Protein AF-A0AB37R7I9-F1 (afdb_monomer_lite)

Foldseek 3Di:
DDPPPDDDDDDDDPVPDDCPVVVLLVDFQDWDDDPPDIDTNPDDDDDCCVVVCVVVPVCPPVVVVVVVVLVVVLVVVVVVCVVPDPDPPQCQADPVRHGDDDPRNSVSSVVVCVVPVPPDDPDDDD

Organism: Pseudomonas amygdali pv. lachrymans (NCBI:txid53707)

Sequence (126 aa):
MSADNRITLVLRPREGETLDSLQFYAQLGAPVSVGRALGVIAALCEGDAIEQLLDTGLCANIEDHMRAAADARRYRWLRDVAWDTPRQDLALRDRHQNMLSDSDLDAEIDRAMQAYPCVTAQEPQT

Radius of gyration: 19.89 Å; chains: 1; bounding box: 36×57×52 Å

pLDDT: mean 70.51, std 14.2, range [35.19, 88.69]

Structure (mmCIF, N/CA/C/O backbone):
data_AF-A0AB37R7I9-F1
#
_entry.id   AF-A0AB37R7I9-F1
#
loop_
_atom_site.group_PDB
_atom_site.id
_atom_site.type_symbol
_atom_site.label_atom_id
_atom_site.label_alt_id
_atom_site.label_comp_id
_atom_site.label_asym_id
_atom_site.label_entity_id
_atom_site.label_seq_id
_atom_site.pdbx_PDB_ins_code
_atom_site.Cartn_x
_atom_site.Cartn_y
_atom_site.Cartn_z
_atom_site.occupancy
_atom_site.B_iso_or_equiv
_atom_site.auth_seq_id
_atom_site.auth_comp_id
_atom_site.auth_asym_id
_atom_site.auth_atom_id
_atom_site.pdbx_PDB_model_num
ATOM 1 N N . MET A 1 1 ? -13.967 -21.123 18.840 1.00 40.47 1 MET A N 1
ATOM 2 C CA . MET A 1 1 ? -13.834 -19.666 19.061 1.00 40.47 1 MET A CA 1
ATOM 3 C C . MET A 1 1 ? -13.796 -19.037 17.677 1.00 40.47 1 MET A C 1
ATOM 5 O O . MET A 1 1 ? -12.862 -19.344 16.951 1.00 40.47 1 MET A O 1
ATOM 9 N N . SER A 1 2 ? -14.847 -18.321 17.254 1.00 44.38 2 SER A N 1
ATOM 10 C CA . SER A 1 2 ? -14.919 -17.768 15.886 1.00 44.38 2 SER A CA 1
ATOM 11 C C . SER A 1 2 ? -13.853 -16.690 15.710 1.00 44.38 2 SER A C 1
ATOM 13 O O . SER A 1 2 ? -13.723 -15.817 16.566 1.00 44.38 2 SER A O 1
ATOM 15 N N . ALA A 1 3 ? -13.092 -16.760 14.621 1.00 54.41 3 ALA A N 1
ATOM 16 C CA . ALA A 1 3 ? -12.019 -15.825 14.286 1.00 54.41 3 ALA A CA 1
ATOM 17 C C . ALA A 1 3 ? -12.529 -14.455 13.773 1.00 54.41 3 ALA A C 1
ATOM 19 O O . ALA A 1 3 ? -11.726 -13.596 13.425 1.00 54.41 3 ALA A O 1
ATOM 20 N N . ASP A 1 4 ? -13.847 -14.229 13.762 1.00 58.97 4 ASP A N 1
ATOM 21 C CA . ASP A 1 4 ? -14.501 -13.243 12.885 1.00 58.97 4 ASP A CA 1
ATOM 22 C C . ASP A 1 4 ? -14.544 -11.791 13.382 1.00 58.97 4 ASP A C 1
ATOM 24 O O . ASP A 1 4 ? -15.093 -10.937 12.697 1.00 58.97 4 ASP A O 1
ATOM 28 N N . ASN A 1 5 ? -13.969 -11.469 14.543 1.00 72.00 5 ASN A N 1
ATOM 29 C CA . ASN A 1 5 ? -14.017 -10.105 15.099 1.00 72.00 5 ASN A CA 1
ATOM 30 C C . ASN A 1 5 ? -12.627 -9.475 15.274 1.00 72.00 5 ASN A C 1
ATOM 32 O O . ASN A 1 5 ? -12.376 -8.740 16.229 1.00 72.00 5 ASN A O 1
ATOM 36 N N . ARG A 1 6 ? -11.698 -9.783 14.365 1.00 71.38 6 ARG A N 1
ATOM 37 C CA . ARG A 1 6 ? -10.372 -9.157 14.325 1.00 71.38 6 ARG A CA 1
ATOM 38 C C . ARG A 1 6 ? -10.262 -8.252 13.109 1.00 71.38 6 ARG A C 1
ATOM 40 O O . ARG A 1 6 ? -10.500 -8.682 11.988 1.00 71.38 6 ARG A O 1
ATOM 47 N N . ILE A 1 7 ? -9.878 -7.006 13.356 1.00 74.81 7 ILE A N 1
ATOM 48 C CA . ILE A 1 7 ? -9.513 -6.043 12.320 1.00 74.81 7 ILE A CA 1
ATOM 49 C C . ILE A 1 7 ? -8.024 -5.737 12.449 1.00 74.81 7 ILE A C 1
ATOM 51 O O . ILE A 1 7 ? -7.519 -5.572 13.560 1.00 74.81 7 ILE A O 1
ATOM 55 N N . THR A 1 8 ? -7.333 -5.662 11.317 1.00 76.31 8 THR A N 1
ATOM 56 C CA . THR A 1 8 ? -5.922 -5.271 11.253 1.00 76.31 8 THR A CA 1
ATOM 57 C C . THR A 1 8 ? -5.844 -3.855 10.709 1.00 76.31 8 THR A C 1
ATOM 59 O O . THR A 1 8 ? -6.431 -3.559 9.670 1.00 76.31 8 THR A O 1
ATOM 62 N N . LEU A 1 9 ? -5.136 -2.975 11.414 1.00 76.06 9 LEU A N 1
ATOM 63 C CA . LEU A 1 9 ? -4.935 -1.584 11.017 1.00 76.06 9 LEU A CA 1
ATOM 64 C C . LEU A 1 9 ? -3.442 -1.328 10.832 1.00 76.06 9 LEU A C 1
ATOM 66 O O . LEU A 1 9 ? -2.641 -1.720 11.677 1.00 76.06 9 LEU A O 1
ATOM 70 N N . VAL A 1 10 ? -3.085 -0.646 9.745 1.00 77.25 10 VAL A N 1
ATOM 71 C CA . VAL A 1 10 ? -1.719 -0.171 9.501 1.00 77.25 10 VAL A CA 1
ATOM 72 C C . VAL A 1 10 ? -1.682 1.320 9.797 1.00 77.25 10 VAL A C 1
ATOM 74 O O . VAL A 1 10 ? -2.424 2.097 9.196 1.00 77.25 10 VAL A O 1
ATOM 77 N N . LEU A 1 11 ? -0.830 1.714 10.739 1.00 79.25 11 LEU A N 1
ATOM 78 C CA . LEU A 1 11 ? -0.650 3.103 11.145 1.00 79.25 11 LEU A CA 1
ATOM 79 C C . LEU A 1 11 ? 0.688 3.612 10.615 1.00 79.25 11 LEU A C 1
ATOM 81 O O . LEU A 1 11 ? 1.701 2.923 10.707 1.00 79.25 11 LEU A O 1
ATOM 85 N N . ARG A 1 12 ? 0.690 4.827 10.066 1.00 79.19 12 ARG A N 1
ATOM 86 C CA . ARG A 1 12 ? 1.897 5.516 9.603 1.00 79.19 12 ARG A CA 1
ATOM 87 C C . ARG A 1 12 ? 1.967 6.891 10.272 1.00 79.19 12 ARG A C 1
ATOM 89 O O . ARG A 1 12 ? 0.933 7.563 10.310 1.00 79.19 12 ARG A O 1
ATOM 96 N N . PRO A 1 13 ? 3.136 7.311 10.789 1.00 80.12 13 PRO A N 1
ATOM 97 C CA . PRO A 1 13 ? 3.305 8.668 11.294 1.00 80.12 13 PRO A CA 1
ATOM 98 C C . PRO A 1 13 ? 3.126 9.675 10.153 1.00 80.12 13 PRO A C 1
ATOM 100 O O . PRO A 1 13 ? 3.206 9.319 8.971 1.00 80.12 13 PRO A O 1
ATOM 103 N N . ARG A 1 14 ? 2.851 10.938 10.483 1.00 81.50 14 ARG A N 1
ATOM 104 C CA . ARG A 1 14 ? 2.780 11.970 9.443 1.00 81.50 14 ARG A CA 1
ATOM 105 C C . ARG A 1 14 ? 4.155 12.159 8.811 1.00 81.50 14 ARG A C 1
ATOM 107 O O . ARG A 1 14 ? 5.181 11.787 9.374 1.00 81.50 14 ARG A O 1
ATOM 114 N N . GLU A 1 15 ? 4.167 12.724 7.613 1.00 75.06 15 GLU A N 1
ATOM 115 C CA . GLU A 1 15 ? 5.412 12.992 6.906 1.00 75.06 15 GLU A CA 1
ATOM 116 C C . GLU A 1 15 ? 6.326 13.898 7.745 1.00 75.06 15 GLU A C 1
ATOM 118 O O . GLU A 1 15 ? 5.900 14.944 8.232 1.00 75.06 15 GLU A O 1
ATOM 123 N N . GLY A 1 16 ? 7.565 13.450 7.962 1.00 77.38 16 GLY A N 1
ATOM 124 C CA . GLY A 1 16 ? 8.541 14.133 8.814 1.00 77.38 16 GLY A CA 1
ATOM 125 C C . GLY A 1 16 ? 8.411 13.871 10.322 1.00 77.38 16 GLY A C 1
ATOM 126 O O . GLY A 1 16 ? 9.264 14.337 11.074 1.00 77.38 16 GLY A O 1
ATOM 127 N N . GLU A 1 17 ? 7.403 13.121 10.782 1.00 81.31 17 GLU A N 1
ATOM 128 C CA . GLU A 1 17 ? 7.264 12.720 12.190 1.00 81.31 17 GLU A CA 1
ATOM 129 C C . GLU A 1 17 ? 7.940 11.368 12.482 1.00 81.31 17 GLU A C 1
ATOM 131 O O . GLU A 1 17 ? 8.043 10.492 11.619 1.00 81.31 17 GLU A O 1
ATOM 136 N N . THR A 1 18 ? 8.385 11.183 13.729 1.00 82.56 18 THR A N 1
ATOM 137 C CA . THR A 1 18 ? 8.919 9.904 14.223 1.00 82.56 18 THR A CA 1
ATOM 138 C C . THR A 1 18 ? 7.791 8.942 14.612 1.00 82.56 18 THR A C 1
ATOM 140 O O . THR A 1 18 ? 6.627 9.326 14.742 1.00 82.56 18 THR A O 1
ATOM 143 N N . LEU A 1 19 ? 8.140 7.671 14.837 1.00 80.81 19 LEU A N 1
ATOM 144 C CA . LEU A 1 19 ? 7.208 6.648 15.328 1.00 80.81 19 LEU A CA 1
ATOM 145 C C . LEU A 1 19 ? 6.724 6.893 16.767 1.00 80.81 19 LEU A C 1
ATOM 147 O O . LEU A 1 19 ? 5.752 6.267 17.185 1.00 80.81 19 LEU A O 1
ATOM 151 N N . ASP A 1 20 ? 7.339 7.818 17.510 1.00 83.94 20 ASP A N 1
ATOM 152 C CA . ASP A 1 20 ? 6.970 8.116 18.901 1.00 83.94 20 ASP A CA 1
ATOM 153 C C . ASP A 1 20 ? 5.506 8.557 19.028 1.00 83.94 20 ASP A C 1
ATOM 155 O O . ASP A 1 20 ? 4.832 8.238 20.008 1.00 83.94 20 ASP A O 1
ATOM 159 N N . SER A 1 21 ? 4.969 9.224 18.000 1.00 81.06 21 SER A N 1
ATOM 160 C CA . SER A 1 21 ? 3.557 9.628 17.946 1.00 81.06 21 SER A CA 1
ATOM 161 C C . SER A 1 21 ? 2.588 8.439 17.929 1.00 81.06 21 SER A C 1
ATOM 163 O O . SER A 1 21 ? 1.418 8.584 18.291 1.00 81.06 21 SER A O 1
ATOM 165 N N . LEU A 1 22 ? 3.067 7.251 17.550 1.00 84.44 22 LEU A N 1
ATOM 166 C CA . LEU A 1 22 ? 2.297 6.012 17.492 1.00 84.44 22 LEU A CA 1
ATOM 167 C C . LEU A 1 22 ? 2.551 5.087 18.686 1.00 84.44 22 LEU A C 1
ATOM 169 O O . LEU A 1 22 ? 1.898 4.048 18.779 1.00 84.44 22 LEU A O 1
ATOM 173 N N . GLN A 1 23 ? 3.433 5.454 19.622 1.00 82.62 23 GLN A N 1
ATOM 174 C CA . GLN A 1 23 ? 3.811 4.606 20.758 1.00 82.62 23 GLN A CA 1
ATOM 175 C C . GLN A 1 23 ? 2.607 4.188 21.619 1.00 82.62 23 GLN A C 1
ATOM 177 O O . GLN A 1 23 ? 2.589 3.092 22.172 1.00 82.62 23 GLN A O 1
ATOM 182 N N . PHE A 1 24 ? 1.561 5.017 21.682 1.00 81.25 24 PHE A N 1
ATOM 183 C CA . PHE A 1 24 ? 0.298 4.668 22.341 1.00 81.25 24 PHE A CA 1
ATOM 184 C C . PHE A 1 24 ? -0.307 3.357 21.808 1.00 81.25 24 PHE A C 1
ATOM 186 O O . PHE A 1 24 ? -0.865 2.567 22.566 1.00 81.25 24 PHE A O 1
ATOM 193 N N . TYR A 1 25 ? -0.158 3.095 20.508 1.00 84.00 25 TYR A N 1
ATOM 194 C CA . TYR A 1 25 ? -0.658 1.888 19.855 1.00 84.00 25 TYR A CA 1
ATOM 195 C C . TYR A 1 25 ? 0.318 0.707 19.946 1.00 84.00 25 TYR A C 1
ATOM 197 O O . TYR A 1 25 ? -0.030 -0.388 19.516 1.00 84.00 25 TYR A O 1
ATOM 205 N N . ALA A 1 26 ? 1.501 0.896 20.542 1.00 80.69 26 ALA A N 1
ATOM 206 C CA . ALA A 1 26 ? 2.504 -0.147 20.758 1.00 80.69 26 ALA A CA 1
ATOM 207 C C . ALA A 1 26 ? 2.222 -1.043 21.981 1.00 80.69 26 ALA A C 1
ATOM 209 O O . ALA A 1 26 ? 3.026 -1.905 22.333 1.00 80.69 26 ALA A O 1
ATOM 210 N N . GLN A 1 27 ? 1.087 -0.855 22.661 1.00 85.12 27 GLN A N 1
ATOM 211 C CA . GLN A 1 27 ? 0.784 -1.544 23.911 1.00 85.12 27 GLN A CA 1
ATOM 212 C C . GLN A 1 27 ? -0.298 -2.616 23.733 1.00 85.12 27 GLN A C 1
ATOM 214 O O . GLN A 1 27 ? -1.481 -2.322 23.564 1.00 85.12 27 GLN A O 1
ATOM 219 N N . LEU A 1 28 ? 0.102 -3.888 23.829 1.00 85.00 28 LEU A N 1
ATOM 220 C CA . LEU A 1 28 ? -0.833 -5.016 23.831 1.00 85.00 28 LEU A CA 1
ATOM 221 C C . LEU A 1 28 ? -1.832 -4.908 24.992 1.00 85.00 28 LEU A C 1
ATOM 223 O O . LEU A 1 28 ? -1.475 -4.562 26.117 1.00 85.00 28 LEU A O 1
ATOM 227 N N . GLY A 1 29 ? -3.093 -5.229 24.714 1.00 83.44 29 GLY A N 1
ATOM 228 C CA . GLY A 1 29 ? -4.199 -5.135 25.664 1.00 83.44 29 GLY A CA 1
ATOM 229 C C . GLY A 1 29 ? -4.724 -3.716 25.891 1.00 83.44 29 GLY A C 1
ATOM 230 O O . GLY A 1 29 ? -5.735 -3.565 26.577 1.00 83.44 29 GLY A O 1
ATOM 231 N N . ALA A 1 30 ? -4.099 -2.686 25.309 1.00 86.62 30 ALA A N 1
ATOM 232 C CA . ALA A 1 30 ? -4.611 -1.328 25.413 1.00 86.62 30 ALA A CA 1
ATOM 233 C C . ALA A 1 30 ? -5.978 -1.209 24.711 1.00 86.62 30 ALA A C 1
ATOM 235 O O . ALA A 1 30 ? -6.160 -1.754 23.612 1.00 86.62 30 ALA A O 1
ATOM 236 N N . PRO A 1 31 ? -6.954 -0.519 25.328 1.00 88.69 31 PRO A N 1
ATOM 237 C CA . PRO A 1 31 ? -8.227 -0.244 24.686 1.00 88.69 31 PRO A CA 1
ATOM 238 C C . PRO A 1 31 ? -8.037 0.800 23.584 1.00 88.69 31 PRO A C 1
ATOM 240 O O . PRO A 1 31 ? -7.404 1.835 23.792 1.00 88.69 31 PRO A O 1
ATOM 243 N N . VAL A 1 32 ? -8.628 0.548 22.420 1.00 87.50 32 VAL A N 1
ATOM 244 C CA . VAL A 1 32 ? -8.603 1.467 21.280 1.00 87.50 32 VAL A CA 1
ATOM 245 C C . VAL A 1 32 ? -10.011 1.693 20.752 1.00 87.50 32 VAL A C 1
ATOM 247 O O . VAL A 1 32 ? -10.805 0.762 20.612 1.00 87.50 32 VAL A O 1
ATOM 250 N N . SER A 1 33 ? -10.320 2.949 20.448 1.00 87.06 33 SER A N 1
ATOM 251 C CA . SER A 1 33 ? -11.572 3.323 19.799 1.00 87.06 33 SER A CA 1
ATOM 252 C C . SER A 1 33 ? -11.382 3.344 18.287 1.00 87.06 33 SER A C 1
ATOM 254 O O . SER A 1 33 ? -10.507 4.041 17.778 1.00 87.06 33 SER A O 1
ATOM 256 N N . VAL A 1 34 ? -12.233 2.620 17.563 1.00 80.56 34 VAL A N 1
ATOM 257 C CA . VAL A 1 34 ? -12.277 2.616 16.096 1.00 80.56 34 VAL A CA 1
ATOM 258 C C . VAL A 1 34 ? -13.670 3.064 15.665 1.00 80.56 34 VAL A C 1
ATOM 260 O O . VAL A 1 34 ? -14.633 2.295 15.660 1.00 80.56 34 VAL A O 1
ATOM 263 N N . GLY A 1 35 ? -13.808 4.355 15.360 1.00 82.19 35 GLY A N 1
ATOM 264 C CA . GLY A 1 35 ? -15.109 4.970 15.097 1.00 82.19 35 GLY A CA 1
ATOM 265 C C . GLY A 1 35 ? -16.031 4.877 16.317 1.00 82.19 35 GLY A C 1
ATOM 266 O O . GLY A 1 35 ? -15.776 5.506 17.338 1.00 82.19 35 GLY A O 1
ATOM 267 N N . ARG A 1 36 ? -17.117 4.099 16.203 1.00 83.69 36 ARG A N 1
ATOM 268 C CA . ARG A 1 36 ? -18.073 3.841 17.302 1.00 83.69 36 ARG A CA 1
ATOM 269 C C . ARG A 1 36 ? -17.794 2.539 18.058 1.00 83.69 36 ARG A C 1
ATOM 271 O O . ARG A 1 36 ? -18.526 2.217 18.989 1.00 83.69 36 ARG A O 1
ATOM 278 N N . ALA A 1 37 ? -16.789 1.777 17.635 1.00 80.19 37 ALA A N 1
ATOM 279 C CA . ALA A 1 37 ? -1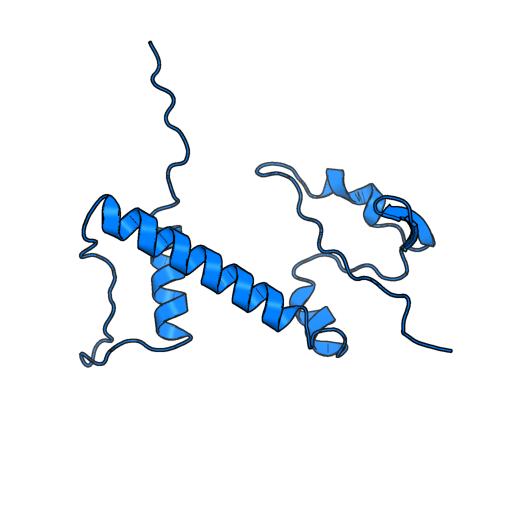6.435 0.501 18.235 1.00 80.19 37 ALA A CA 1
ATOM 280 C C . ALA A 1 37 ? -15.286 0.664 19.236 1.00 80.19 37 ALA A C 1
ATOM 282 O O . ALA A 1 37 ? -14.385 1.478 19.036 1.00 80.19 37 ALA A O 1
ATOM 283 N N . LEU A 1 38 ? -15.315 -0.148 20.292 1.00 85.69 38 LEU A N 1
ATOM 284 C CA . LEU A 1 38 ? -14.213 -0.333 21.232 1.00 85.69 38 LEU A CA 1
ATOM 285 C C . LEU A 1 38 ? -13.566 -1.688 20.959 1.00 85.69 38 LEU A C 1
ATOM 287 O O . LEU A 1 38 ? -14.257 -2.703 20.863 1.00 85.69 38 LEU A O 1
ATOM 291 N N . GLY A 1 39 ? -12.246 -1.688 20.832 1.00 85.62 39 GLY A N 1
ATOM 292 C CA . GLY A 1 39 ? -11.431 -2.877 20.642 1.00 85.62 39 GLY A CA 1
ATOM 293 C C . GLY A 1 39 ? -10.268 -2.918 21.623 1.00 85.62 39 GLY A C 1
ATOM 294 O O . GLY A 1 39 ? -10.042 -1.986 22.395 1.00 85.62 39 GLY A O 1
ATOM 295 N N . VAL A 1 40 ? -9.519 -4.013 21.574 1.00 87.69 40 VAL A N 1
ATOM 296 C CA . VAL A 1 40 ? -8.271 -4.190 22.319 1.00 87.69 40 VAL A CA 1
ATOM 297 C C . VAL A 1 40 ? -7.158 -4.537 21.344 1.00 87.69 40 VAL A C 1
ATOM 299 O O . VAL A 1 40 ? -7.377 -5.292 20.393 1.00 87.69 40 VAL A O 1
ATOM 302 N N . ILE A 1 41 ? -5.965 -3.996 21.573 1.00 87.94 41 ILE A N 1
ATOM 303 C CA . ILE A 1 41 ? -4.795 -4.308 20.749 1.00 87.94 41 ILE A CA 1
ATOM 304 C C . ILE A 1 41 ? -4.353 -5.738 21.067 1.00 87.94 41 ILE A C 1
ATOM 306 O O . ILE A 1 41 ? -3.754 -6.008 22.105 1.00 87.94 41 ILE A O 1
ATOM 310 N N . ALA A 1 42 ? -4.705 -6.678 20.194 1.00 82.38 42 ALA A N 1
ATOM 311 C CA . ALA A 1 42 ? -4.438 -8.102 20.400 1.00 82.38 42 ALA A CA 1
ATOM 312 C C . ALA A 1 42 ? -3.084 -8.560 19.830 1.00 82.38 42 ALA A C 1
ATOM 314 O O . ALA A 1 42 ? -2.613 -9.637 20.188 1.00 82.38 42 ALA A O 1
ATOM 315 N N . ALA A 1 43 ? -2.482 -7.768 18.942 1.00 75.56 43 ALA A N 1
ATOM 316 C CA . ALA A 1 43 ? -1.192 -8.038 18.322 1.00 75.56 43 ALA A CA 1
ATOM 317 C C . ALA A 1 43 ? -0.502 -6.717 17.956 1.00 75.56 43 ALA A C 1
ATOM 319 O O . ALA A 1 43 ? -1.178 -5.729 17.666 1.00 75.56 43 ALA A O 1
ATOM 320 N N . LEU A 1 44 ? 0.832 -6.725 17.966 1.00 75.31 44 LEU A N 1
ATOM 321 C CA . LEU A 1 44 ? 1.676 -5.614 17.546 1.00 75.31 44 LEU A CA 1
ATOM 322 C C . LEU A 1 44 ? 2.759 -6.130 16.608 1.00 75.31 44 LEU A C 1
ATOM 324 O O . LEU A 1 44 ? 3.253 -7.243 16.777 1.00 75.31 44 LEU A O 1
ATOM 328 N N . CYS A 1 45 ? 3.132 -5.297 15.650 1.00 69.12 45 CYS A N 1
ATOM 329 C CA . CYS A 1 45 ? 4.199 -5.566 14.716 1.00 69.12 45 CYS A CA 1
ATOM 330 C C . CYS A 1 45 ? 4.908 -4.234 14.415 1.00 69.12 45 CYS A C 1
ATOM 332 O O . CYS A 1 45 ? 4.260 -3.284 13.976 1.00 69.12 45 CYS A O 1
ATOM 334 N N . GLU A 1 46 ? 6.203 -4.145 14.724 1.00 66.62 46 GLU A N 1
ATOM 335 C CA . GLU A 1 46 ? 7.038 -2.949 14.536 1.00 66.62 46 GLU A CA 1
ATOM 336 C C . GLU A 1 46 ? 8.072 -3.212 13.432 1.00 66.62 46 GLU A C 1
ATOM 338 O O . GLU A 1 46 ? 8.643 -4.299 13.362 1.00 66.62 46 GLU A O 1
ATOM 343 N N . GLY A 1 47 ? 8.307 -2.221 12.569 1.00 61.88 47 GLY A N 1
ATOM 344 C CA . GLY A 1 47 ? 9.156 -2.349 11.381 1.00 61.88 47 GLY A CA 1
ATOM 345 C C . GLY A 1 47 ? 8.345 -2.585 10.109 1.00 61.88 47 GLY A C 1
ATOM 346 O O . GLY A 1 47 ? 7.147 -2.296 10.068 1.00 61.88 47 GLY A O 1
ATOM 347 N N . ASP A 1 48 ? 8.989 -3.112 9.066 1.00 56.59 48 ASP A N 1
ATOM 348 C CA . ASP A 1 48 ? 8.310 -3.562 7.845 1.00 56.59 48 ASP A CA 1
ATOM 349 C C . ASP A 1 48 ? 7.601 -4.896 8.134 1.00 56.59 48 ASP A C 1
ATOM 351 O O . ASP A 1 48 ? 7.935 -5.968 7.637 1.00 56.59 48 ASP A O 1
ATOM 355 N N . ALA A 1 49 ? 6.623 -4.826 9.039 1.00 48.94 49 ALA A N 1
ATOM 356 C CA . ALA A 1 49 ? 5.814 -5.927 9.551 1.00 48.94 49 ALA A CA 1
ATOM 357 C C . ALA A 1 49 ? 5.042 -6.689 8.465 1.00 48.94 49 ALA A C 1
ATOM 359 O O . ALA A 1 49 ? 4.358 -7.671 8.754 1.00 48.94 49 ALA A O 1
ATOM 360 N N . ILE A 1 50 ? 5.149 -6.225 7.223 1.00 51.91 50 ILE A N 1
ATOM 361 C CA . ILE A 1 50 ? 4.647 -6.865 6.025 1.00 51.91 50 ILE A CA 1
ATOM 362 C C . ILE A 1 50 ? 5.195 -8.296 5.944 1.00 51.91 50 ILE A C 1
ATOM 364 O O . ILE A 1 50 ? 4.390 -9.210 5.833 1.00 51.91 50 ILE A O 1
ATOM 368 N N . GLU A 1 51 ? 6.497 -8.541 6.138 1.00 50.84 51 GLU A N 1
ATOM 369 C CA . GLU A 1 51 ? 7.046 -9.910 6.037 1.00 50.84 51 GLU A CA 1
ATOM 370 C C . GLU A 1 51 ? 6.497 -10.882 7.101 1.00 50.84 51 GLU A C 1
ATOM 372 O O . GLU A 1 51 ? 6.186 -12.029 6.787 1.00 50.84 51 GLU A O 1
ATOM 377 N N . GLN A 1 52 ? 6.286 -10.436 8.344 1.00 47.81 52 GLN A N 1
ATOM 378 C CA . GLN A 1 52 ? 5.716 -11.282 9.410 1.00 47.81 52 GLN A CA 1
ATOM 379 C C . GLN A 1 52 ? 4.193 -11.469 9.301 1.00 47.81 52 GLN A C 1
ATOM 381 O O . GLN A 1 52 ? 3.658 -12.514 9.689 1.00 47.81 52 GLN A O 1
ATOM 386 N N . LEU A 1 53 ? 3.476 -10.475 8.769 1.00 50.09 53 LEU A N 1
ATOM 387 C CA . LEU A 1 53 ? 2.040 -10.580 8.491 1.00 50.09 53 LEU A CA 1
ATOM 388 C C . LEU A 1 53 ? 1.762 -11.486 7.282 1.00 50.09 53 LEU A C 1
ATOM 390 O O . LEU A 1 53 ? 0.760 -12.207 7.282 1.00 50.09 53 LEU A O 1
ATOM 394 N N . LEU A 1 54 ? 2.662 -11.498 6.293 1.00 51.72 54 LEU A N 1
ATOM 395 C CA . LEU A 1 54 ? 2.636 -12.422 5.156 1.00 51.72 54 LEU A CA 1
ATOM 396 C C . LEU A 1 54 ? 2.768 -13.885 5.617 1.00 51.72 54 LEU A C 1
ATOM 398 O O . LEU A 1 54 ? 2.002 -14.736 5.169 1.00 51.72 54 LEU A O 1
ATOM 402 N N . ASP A 1 55 ? 3.651 -14.160 6.583 1.00 48.03 55 ASP A N 1
ATOM 403 C CA . ASP A 1 55 ? 3.945 -15.519 7.071 1.00 48.03 55 ASP A CA 1
ATOM 404 C C . ASP A 1 55 ? 2.819 -16.125 7.945 1.00 48.03 55 ASP A C 1
ATOM 406 O O . ASP A 1 55 ? 2.689 -17.341 8.085 1.00 48.03 55 ASP A O 1
ATOM 410 N N . THR A 1 56 ? 1.936 -15.291 8.512 1.00 50.31 56 THR A N 1
ATOM 411 C CA . THR A 1 56 ? 0.843 -15.733 9.407 1.00 50.31 56 THR A CA 1
ATOM 412 C C . THR A 1 56 ? -0.490 -16.023 8.705 1.00 50.31 56 THR A C 1
ATOM 414 O O . THR A 1 56 ? -1.468 -16.375 9.368 1.00 50.31 56 THR A O 1
ATOM 417 N N . GLY A 1 57 ? -0.570 -15.906 7.373 1.00 47.59 57 GLY A N 1
ATOM 418 C CA . GLY A 1 57 ? -1.759 -16.299 6.596 1.00 47.59 57 GLY A CA 1
ATOM 419 C C . GLY A 1 57 ? -3.012 -15.432 6.812 1.00 47.59 57 GLY A C 1
ATOM 420 O O . GLY A 1 57 ? -4.055 -15.693 6.217 1.00 47.59 57 GLY A O 1
ATOM 421 N N . LEU A 1 58 ? -2.919 -14.361 7.609 1.00 49.81 58 LEU A N 1
ATOM 422 C CA . LEU A 1 58 ? -3.935 -13.302 7.721 1.00 49.81 58 LEU A CA 1
ATOM 423 C C . LEU A 1 58 ? -3.916 -12.343 6.506 1.00 49.81 58 LEU A C 1
ATOM 425 O O . LEU A 1 58 ? -4.780 -11.474 6.389 1.00 49.81 58 LEU A O 1
ATOM 429 N N . CYS A 1 59 ? -2.942 -12.511 5.599 1.00 45.25 59 CYS A N 1
ATOM 430 C CA . CYS A 1 59 ? -2.580 -11.582 4.526 1.00 45.25 59 CYS A CA 1
ATOM 431 C C . CYS A 1 59 ? -3.326 -11.727 3.193 1.00 45.25 59 CYS A C 1
ATOM 433 O O . CYS A 1 59 ? -3.132 -10.869 2.336 1.00 45.25 59 CYS A O 1
ATOM 435 N N . ALA A 1 60 ? -4.219 -12.710 3.018 1.00 49.34 60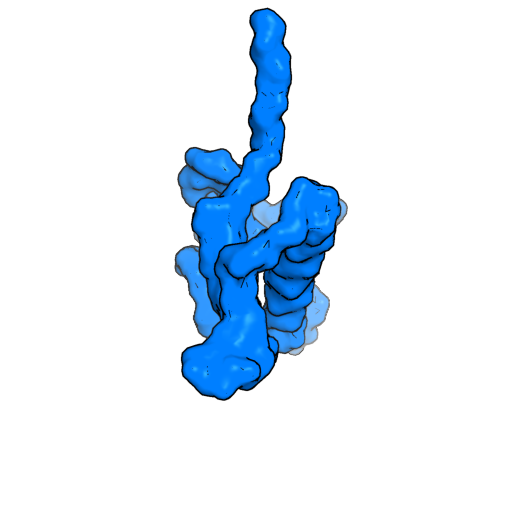 ALA A N 1
ATOM 436 C CA . ALA A 1 60 ? -4.895 -12.933 1.730 1.00 49.34 60 ALA A CA 1
ATOM 437 C C . ALA A 1 60 ? -5.698 -11.719 1.205 1.00 49.34 60 ALA A C 1
ATOM 439 O O . ALA A 1 60 ? -6.069 -11.700 0.044 1.00 49.34 60 ALA A O 1
ATOM 440 N N . ASN A 1 61 ? -5.970 -10.707 2.041 1.00 56.97 61 ASN A N 1
ATOM 441 C CA . ASN A 1 61 ? -6.595 -9.446 1.622 1.00 56.97 61 ASN A CA 1
ATOM 442 C C . ASN A 1 61 ? -5.690 -8.210 1.755 1.00 56.97 61 ASN A C 1
ATOM 444 O O . ASN A 1 61 ? -5.939 -7.206 1.094 1.00 56.97 61 ASN A O 1
ATOM 448 N N . ILE A 1 62 ? -4.678 -8.232 2.629 1.00 56.88 62 ILE A N 1
ATOM 449 C CA . ILE A 1 62 ? -3.844 -7.045 2.892 1.00 56.88 62 ILE A CA 1
ATOM 450 C C . ILE A 1 62 ? -2.822 -6.867 1.776 1.00 56.88 62 ILE A C 1
ATOM 452 O O . ILE A 1 62 ? -2.622 -5.745 1.319 1.00 56.88 62 ILE A O 1
ATOM 456 N N . GLU A 1 63 ? -2.212 -7.956 1.313 1.00 56.69 63 GLU A N 1
ATOM 457 C CA . GLU A 1 63 ? -1.252 -7.918 0.213 1.00 56.69 63 GLU A CA 1
ATOM 458 C C . GLU A 1 63 ? -1.919 -7.455 -1.085 1.00 56.69 63 GLU A C 1
ATOM 460 O O . GLU A 1 63 ? -1.448 -6.508 -1.712 1.00 56.69 63 GLU A O 1
ATOM 465 N N . ASP A 1 64 ? -3.086 -8.014 -1.410 1.00 62.41 64 ASP A N 1
ATOM 466 C CA . ASP A 1 64 ? -3.886 -7.588 -2.560 1.00 62.41 64 ASP A CA 1
ATOM 467 C C . ASP A 1 64 ? -4.321 -6.123 -2.448 1.00 62.41 64 ASP A C 1
ATOM 469 O O . ASP A 1 64 ? -4.252 -5.375 -3.423 1.00 62.41 64 ASP A O 1
ATOM 473 N N . HIS A 1 65 ? -4.718 -5.666 -1.255 1.00 63.28 65 HIS A N 1
ATOM 474 C CA . HIS A 1 65 ? -5.089 -4.267 -1.042 1.00 63.28 65 HIS A CA 1
ATOM 475 C C . HIS A 1 65 ? -3.891 -3.319 -1.164 1.00 63.28 65 HIS A C 1
ATOM 477 O O . HIS A 1 65 ? -4.010 -2.239 -1.741 1.00 63.28 65 HIS A O 1
ATOM 483 N N . MET A 1 66 ? -2.728 -3.710 -0.643 1.00 62.53 66 MET A N 1
ATOM 484 C CA . MET A 1 66 ? -1.493 -2.935 -0.748 1.00 62.53 66 MET A CA 1
ATOM 485 C C . MET A 1 66 ? -0.998 -2.875 -2.186 1.00 62.53 66 MET A C 1
ATOM 487 O O . MET A 1 66 ? -0.611 -1.799 -2.642 1.00 62.53 66 MET A O 1
ATOM 491 N N . ARG A 1 67 ? -1.066 -3.996 -2.911 1.00 67.62 67 ARG A N 1
ATOM 492 C CA . ARG A 1 67 ? -0.745 -4.068 -4.334 1.00 67.62 67 ARG A CA 1
ATOM 493 C C . ARG A 1 67 ? -1.691 -3.187 -5.138 1.00 67.62 67 ARG A C 1
ATOM 495 O O . ARG A 1 67 ? -1.229 -2.295 -5.835 1.00 67.62 67 ARG A O 1
ATOM 502 N N . ALA A 1 68 ? -2.998 -3.291 -4.902 1.00 67.62 68 ALA A N 1
ATOM 503 C CA . ALA A 1 68 ? -3.989 -2.406 -5.510 1.00 67.62 68 ALA A CA 1
ATOM 504 C C . ALA A 1 68 ? -3.749 -0.920 -5.174 1.00 67.62 68 ALA A C 1
ATOM 506 O O . ALA A 1 68 ? -3.929 -0.051 -6.028 1.00 67.62 68 ALA A O 1
ATOM 507 N N . ALA A 1 69 ? -3.318 -0.597 -3.951 1.00 67.19 69 ALA A N 1
ATOM 508 C CA . ALA A 1 69 ? -2.991 0.770 -3.547 1.00 67.19 69 ALA A CA 1
ATOM 509 C C . ALA A 1 69 ? -1.671 1.279 -4.158 1.00 67.19 69 ALA A C 1
ATOM 511 O O . ALA A 1 69 ? -1.543 2.472 -4.446 1.00 67.19 69 ALA A O 1
ATOM 512 N N . ALA A 1 70 ? -0.672 0.413 -4.334 1.00 69.56 70 ALA A N 1
ATOM 513 C CA . ALA A 1 70 ? 0.564 0.721 -5.049 1.00 69.56 70 ALA A CA 1
ATOM 514 C C . ALA A 1 70 ? 0.271 0.973 -6.532 1.00 69.56 70 ALA A C 1
ATOM 516 O O . ALA A 1 70 ? 0.600 2.046 -7.037 1.00 69.56 70 ALA A O 1
ATOM 517 N N . ASP A 1 71 ? -0.475 0.075 -7.169 1.00 74.44 71 ASP A N 1
ATOM 518 C CA . ASP A 1 71 ? -0.897 0.200 -8.560 1.00 74.44 71 ASP A CA 1
ATOM 519 C C . ASP A 1 71 ? -1.699 1.487 -8.761 1.00 74.44 71 ASP A C 1
ATOM 521 O O . ASP A 1 71 ? -1.378 2.292 -9.632 1.00 74.44 71 ASP A O 1
ATOM 525 N N . ALA A 1 72 ? -2.678 1.777 -7.898 1.00 73.50 72 ALA A N 1
ATOM 526 C CA . ALA A 1 72 ? -3.455 3.014 -7.972 1.00 73.50 72 ALA A CA 1
ATOM 527 C C . ALA A 1 72 ? -2.590 4.284 -7.854 1.00 73.50 72 ALA A C 1
ATOM 529 O O . ALA A 1 72 ? -2.887 5.292 -8.503 1.00 73.50 72 ALA A O 1
ATOM 530 N N . ARG A 1 73 ? -1.520 4.258 -7.045 1.00 74.56 73 ARG A N 1
ATOM 531 C CA . ARG A 1 73 ? -0.562 5.373 -6.936 1.00 74.56 73 ARG A CA 1
ATOM 532 C C . ARG A 1 73 ? 0.269 5.526 -8.207 1.00 74.56 73 ARG A C 1
ATOM 534 O O . ARG A 1 73 ? 0.360 6.644 -8.712 1.00 74.56 73 ARG A O 1
ATOM 541 N N . ARG A 1 74 ? 0.795 4.425 -8.748 1.00 80.31 74 ARG A N 1
ATOM 542 C CA . ARG A 1 74 ? 1.541 4.397 -10.017 1.00 80.31 74 ARG A CA 1
ATOM 543 C C . ARG A 1 74 ? 0.686 4.902 -11.176 1.00 80.31 74 ARG A C 1
ATOM 545 O O . ARG A 1 74 ? 1.111 5.794 -11.903 1.00 80.31 74 ARG A O 1
ATOM 552 N N . TYR A 1 75 ? -0.556 4.426 -11.290 1.00 78.06 75 TYR A N 1
ATOM 553 C CA . TYR A 1 75 ? -1.515 4.891 -12.298 1.00 78.06 75 TYR A CA 1
ATOM 554 C C . TYR A 1 75 ? -1.825 6.380 -12.168 1.00 78.06 75 TYR A C 1
ATOM 556 O O . TYR A 1 75 ? -1.858 7.087 -13.175 1.00 78.06 75 TYR A O 1
ATOM 564 N N . ARG A 1 76 ? -2.057 6.878 -10.945 1.00 75.88 76 ARG A N 1
ATOM 565 C CA . ARG A 1 76 ? -2.330 8.304 -10.723 1.00 75.88 76 ARG A CA 1
ATOM 566 C C . ARG A 1 76 ? -1.142 9.161 -11.145 1.00 75.88 76 ARG A C 1
ATOM 568 O O . ARG A 1 76 ? -1.331 10.119 -11.884 1.00 75.88 76 ARG A O 1
ATOM 575 N N . TRP A 1 77 ? 0.064 8.769 -10.743 1.00 78.62 77 TRP A N 1
ATOM 576 C CA . TRP A 1 77 ? 1.286 9.463 -11.128 1.00 78.62 77 TRP A CA 1
ATOM 577 C C . TRP A 1 77 ? 1.494 9.436 -12.644 1.00 78.62 77 TRP A C 1
ATOM 579 O O . TRP A 1 77 ? 1.665 10.492 -13.237 1.00 78.62 77 TRP A O 1
ATOM 589 N N . LEU A 1 78 ? 1.372 8.277 -13.301 1.00 77.56 78 LEU A N 1
ATOM 590 C CA . LEU A 1 78 ? 1.472 8.180 -14.763 1.00 77.56 78 LEU A CA 1
ATOM 591 C C . LEU A 1 78 ? 0.450 9.076 -15.474 1.00 77.56 78 LEU A C 1
ATOM 593 O O . LEU A 1 78 ? 0.780 9.696 -16.482 1.00 77.56 78 LEU A O 1
ATOM 597 N N . ARG A 1 79 ? -0.779 9.167 -14.950 1.00 74.62 79 ARG A N 1
ATOM 598 C CA . ARG A 1 79 ? -1.838 10.016 -15.509 1.00 74.62 79 ARG A CA 1
ATOM 599 C C . ARG A 1 79 ? -1.503 11.501 -15.408 1.00 74.62 79 ARG A C 1
ATOM 601 O O . ARG A 1 79 ? -1.676 12.218 -16.388 1.00 74.62 79 ARG A O 1
ATOM 608 N N . ASP A 1 80 ? -1.052 11.949 -14.242 1.00 71.00 80 ASP A N 1
ATOM 609 C CA . ASP A 1 80 ? -0.730 13.359 -14.008 1.00 71.00 80 ASP A CA 1
ATOM 610 C C . ASP A 1 80 ? 0.497 13.766 -14.851 1.00 71.00 80 ASP A C 1
ATOM 612 O O . ASP A 1 80 ? 0.513 14.795 -15.520 1.00 71.00 80 ASP A O 1
ATOM 616 N N . VAL A 1 81 ? 1.476 12.868 -14.947 1.00 67.06 81 VAL A N 1
ATOM 617 C CA . VAL A 1 81 ? 2.684 13.019 -15.761 1.00 67.06 81 VAL A CA 1
ATOM 618 C C . VAL A 1 81 ? 2.396 13.075 -17.257 1.00 67.06 81 VAL A C 1
ATOM 620 O O . VAL A 1 81 ? 2.956 13.917 -17.956 1.00 67.06 81 VAL A O 1
ATOM 623 N N . ALA A 1 82 ? 1.519 12.201 -17.756 1.00 64.38 82 ALA A N 1
ATOM 624 C CA . ALA A 1 82 ? 1.118 12.194 -19.159 1.00 64.38 82 ALA A CA 1
ATOM 625 C C . ALA A 1 82 ? 0.442 13.508 -19.584 1.00 64.38 82 ALA A C 1
ATOM 627 O O . ALA A 1 82 ? 0.454 13.835 -20.771 1.00 64.38 82 ALA A O 1
ATOM 628 N N . TRP A 1 83 ? -0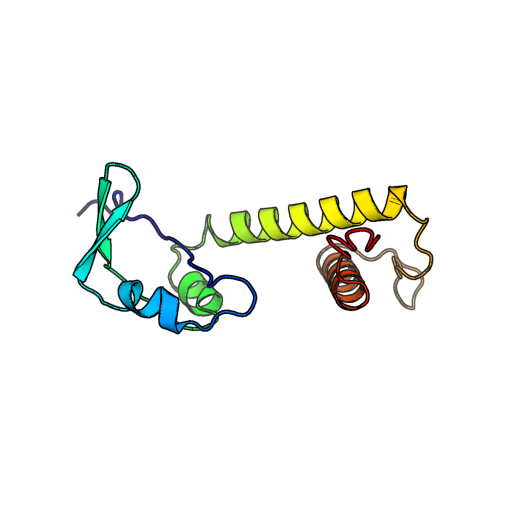.141 14.247 -18.634 1.00 58.25 83 TRP A N 1
ATOM 629 C CA . TRP A 1 83 ? -0.796 15.526 -18.889 1.00 58.25 83 TRP A CA 1
ATOM 630 C C . TRP A 1 83 ? 0.184 16.707 -18.907 1.00 58.25 83 TRP A C 1
ATOM 632 O O . TRP A 1 83 ? 0.031 17.603 -19.735 1.00 58.25 83 TRP A O 1
ATOM 642 N N . ASP A 1 84 ? 1.201 16.690 -18.040 1.00 59.38 84 ASP A N 1
ATOM 643 C CA . ASP A 1 84 ? 2.142 17.807 -17.887 1.00 59.38 84 ASP A CA 1
ATOM 644 C C . ASP A 1 84 ? 3.322 17.759 -18.868 1.00 59.38 84 ASP A C 1
ATOM 646 O O . ASP A 1 84 ? 3.758 18.798 -19.368 1.00 59.38 84 ASP A O 1
ATOM 650 N N . THR A 1 85 ? 3.889 16.585 -19.169 1.00 57.06 85 THR A N 1
ATOM 651 C CA . THR A 1 85 ? 4.994 16.452 -20.138 1.00 57.06 85 THR A CA 1
ATOM 652 C C . THR A 1 85 ? 5.102 15.000 -20.619 1.00 57.06 85 THR A C 1
ATOM 654 O O . THR A 1 85 ? 5.246 14.109 -19.783 1.00 57.06 85 THR A O 1
ATOM 657 N N . PRO A 1 86 ? 5.105 14.710 -21.937 1.00 56.69 86 PRO A N 1
ATOM 658 C CA . PRO A 1 86 ? 5.354 13.357 -22.426 1.00 56.69 86 PRO A CA 1
ATOM 659 C C . PRO A 1 86 ? 6.767 12.925 -22.015 1.00 56.69 86 PRO A C 1
ATOM 661 O O . PRO A 1 86 ? 7.764 13.377 -22.582 1.00 56.69 86 PRO A O 1
ATOM 664 N N . ARG A 1 87 ? 6.850 12.089 -20.980 1.00 61.25 87 ARG A N 1
ATOM 665 C CA . ARG A 1 87 ? 8.111 11.664 -20.378 1.00 61.25 87 ARG A CA 1
ATOM 666 C C . ARG A 1 87 ? 8.866 10.715 -21.296 1.00 61.25 87 ARG A C 1
ATOM 668 O O . ARG A 1 87 ? 8.400 9.620 -21.596 1.00 61.25 87 ARG A O 1
ATOM 675 N N . GLN A 1 88 ? 10.029 11.171 -21.755 1.00 61.69 88 GLN A N 1
ATOM 676 C CA . GLN A 1 88 ? 10.949 10.402 -22.601 1.00 61.69 88 GLN A CA 1
ATOM 677 C C . GLN A 1 88 ? 11.958 9.586 -21.775 1.00 61.69 88 GLN A C 1
ATOM 679 O O . GLN A 1 88 ? 12.714 8.801 -22.338 1.00 61.69 88 GLN A O 1
ATOM 684 N N . ASP A 1 89 ? 11.981 9.783 -20.457 1.00 68.19 89 ASP A N 1
ATOM 685 C CA . ASP A 1 89 ? 12.893 9.163 -19.493 1.00 68.19 89 ASP A CA 1
ATOM 686 C C . ASP A 1 89 ? 12.374 7.836 -18.917 1.00 68.19 89 ASP A C 1
ATOM 688 O O . ASP A 1 89 ? 13.148 7.089 -18.324 1.00 68.19 89 ASP A O 1
ATOM 692 N N . LEU A 1 90 ? 11.095 7.503 -19.127 1.00 73.81 90 LEU A N 1
ATOM 693 C CA . LEU A 1 90 ? 10.545 6.193 -18.778 1.00 73.81 90 LEU A CA 1
ATOM 694 C C . LEU A 1 90 ? 11.049 5.131 -19.759 1.00 73.81 90 LEU A C 1
ATOM 696 O O . LEU A 1 90 ? 10.620 5.062 -20.916 1.00 73.81 90 LEU A O 1
ATOM 700 N N . ALA A 1 91 ? 11.935 4.262 -19.282 1.00 79.19 91 ALA A N 1
ATOM 701 C CA . ALA A 1 91 ? 12.438 3.145 -20.062 1.00 79.19 91 ALA A CA 1
ATOM 702 C C . ALA A 1 91 ? 11.415 1.998 -20.077 1.00 79.19 91 ALA A C 1
ATOM 704 O O . ALA A 1 91 ? 11.584 0.986 -19.415 1.00 79.19 91 ALA A O 1
ATOM 705 N N . LEU A 1 92 ? 10.353 2.123 -20.879 1.00 78.00 92 LEU A N 1
ATOM 706 C CA . LEU A 1 92 ? 9.310 1.088 -21.027 1.00 78.00 92 LEU A CA 1
ATOM 707 C C . LEU A 1 92 ? 9.798 -0.205 -21.710 1.00 78.00 92 LEU A C 1
ATOM 709 O O . LEU A 1 92 ? 9.006 -1.122 -21.948 1.00 78.00 92 LEU A O 1
ATOM 713 N N . ARG A 1 93 ? 11.079 -0.267 -22.087 1.00 80.88 93 ARG A N 1
ATOM 714 C CA . ARG A 1 93 ? 11.694 -1.403 -22.766 1.00 80.88 93 ARG A CA 1
ATOM 715 C C . ARG A 1 93 ? 12.986 -1.822 -22.086 1.00 80.88 93 ARG A C 1
ATOM 717 O O . ARG A 1 93 ? 13.746 -0.981 -21.612 1.00 80.88 93 ARG A O 1
ATOM 724 N N . ASP A 1 94 ? 13.257 -3.119 -22.120 1.00 80.69 94 ASP A N 1
ATOM 725 C CA . ASP A 1 94 ? 14.516 -3.685 -21.654 1.00 80.69 94 ASP A CA 1
ATOM 726 C C . ASP A 1 94 ? 15.677 -3.442 -22.649 1.00 80.69 94 ASP A C 1
ATOM 728 O O . ASP A 1 94 ? 15.526 -2.898 -23.751 1.00 80.69 94 ASP A O 1
ATOM 732 N N . ARG A 1 95 ? 16.872 -3.922 -22.281 1.00 82.88 95 ARG A N 1
ATOM 733 C CA . ARG A 1 95 ? 18.084 -3.886 -23.125 1.00 82.88 95 ARG A CA 1
ATOM 734 C C . ARG A 1 95 ? 17.964 -4.663 -24.445 1.00 82.88 95 ARG A C 1
ATOM 736 O O . ARG A 1 95 ? 18.795 -4.484 -25.330 1.00 82.88 95 ARG A O 1
ATOM 743 N N . HIS A 1 96 ? 16.966 -5.532 -24.572 1.00 82.69 96 HIS A N 1
ATOM 744 C CA . HIS A 1 96 ? 16.668 -6.336 -25.755 1.00 82.69 96 HIS A CA 1
ATOM 745 C C . HIS A 1 96 ? 15.515 -5.748 -26.586 1.00 82.69 96 HIS A C 1
ATOM 747 O O . HIS A 1 96 ? 15.104 -6.368 -27.563 1.00 82.69 96 HIS A O 1
ATOM 753 N N . GLN A 1 97 ? 15.034 -4.544 -26.245 1.00 79.50 97 GLN A N 1
ATOM 754 C CA . GLN A 1 97 ? 13.891 -3.865 -26.865 1.00 79.50 97 GLN A CA 1
ATOM 755 C C . GLN A 1 97 ? 12.533 -4.547 -26.635 1.00 79.50 97 GLN A C 1
ATOM 757 O O . GLN A 1 97 ? 11.550 -4.175 -27.284 1.00 79.50 97 GLN A O 1
ATOM 762 N N . ASN A 1 98 ? 12.433 -5.483 -25.693 1.00 83.94 98 ASN A N 1
ATOM 763 C CA . ASN A 1 98 ? 11.153 -6.043 -25.267 1.00 83.94 98 ASN A CA 1
ATOM 764 C C . ASN A 1 98 ? 10.432 -5.061 -24.347 1.00 83.94 98 ASN A C 1
ATOM 766 O O . ASN A 1 98 ? 11.074 -4.302 -23.628 1.00 83.94 98 ASN A O 1
ATOM 770 N N . MET A 1 99 ? 9.100 -5.069 -24.372 1.00 80.88 99 MET A N 1
ATOM 771 C CA . MET A 1 99 ? 8.300 -4.243 -23.467 1.00 80.88 99 MET A CA 1
ATOM 772 C C . MET A 1 99 ? 8.422 -4.776 -22.037 1.00 80.88 99 MET A C 1
ATOM 774 O O . MET A 1 99 ? 8.313 -5.986 -21.841 1.00 80.88 99 MET A O 1
ATOM 778 N N . LEU A 1 100 ? 8.646 -3.891 -21.061 1.00 83.50 100 LEU A N 1
ATOM 779 C CA . LEU A 1 100 ? 8.632 -4.276 -19.649 1.00 83.50 100 LEU A CA 1
ATOM 780 C C . LEU A 1 100 ? 7.219 -4.707 -19.244 1.00 83.50 100 LEU A C 1
ATOM 782 O O . LEU A 1 100 ? 6.229 -4.104 -19.668 1.00 83.50 100 LEU A O 1
ATOM 786 N N . SER A 1 101 ? 7.133 -5.742 -18.417 1.00 82.88 101 SER A N 1
ATOM 787 C CA . SER A 1 101 ? 5.875 -6.288 -17.911 1.00 82.88 101 SER A CA 1
ATOM 788 C C . SER A 1 101 ? 5.924 -6.465 -16.401 1.00 82.88 101 SER A C 1
ATOM 790 O O . SER A 1 101 ? 7.001 -6.627 -15.827 1.00 82.88 101 SER A O 1
ATOM 792 N N . ASP A 1 102 ? 4.743 -6.481 -15.787 1.00 82.00 102 ASP A N 1
ATOM 793 C CA . ASP A 1 102 ? 4.531 -6.793 -14.374 1.00 82.00 102 ASP A CA 1
ATOM 794 C C . ASP A 1 102 ? 5.543 -6.081 -13.454 1.00 82.00 102 ASP A C 1
ATOM 796 O O . ASP A 1 102 ? 5.633 -4.852 -13.452 1.00 82.00 102 ASP A O 1
ATOM 800 N N . SER A 1 103 ? 6.338 -6.848 -12.707 1.00 79.81 103 SER A N 1
ATOM 801 C CA . SER A 1 103 ? 7.277 -6.345 -11.704 1.00 79.81 103 SER A CA 1
ATOM 802 C C . SER A 1 103 ? 8.363 -5.432 -12.265 1.00 79.81 103 SER A C 1
ATOM 804 O O . SER A 1 103 ? 8.793 -4.508 -11.578 1.00 79.81 103 SER A O 1
ATOM 806 N N . ASP A 1 104 ? 8.815 -5.671 -13.497 1.00 80.94 104 ASP A N 1
ATOM 807 C CA . ASP A 1 104 ? 9.893 -4.876 -14.092 1.00 80.94 104 ASP A CA 1
ATOM 808 C C . ASP A 1 104 ? 9.382 -3.492 -14.496 1.00 80.94 104 ASP A C 1
ATOM 810 O O . ASP A 1 104 ? 10.079 -2.489 -14.333 1.00 80.94 104 ASP A O 1
ATOM 814 N N . LEU A 1 105 ? 8.134 -3.431 -14.969 1.00 84.19 105 LEU A N 1
ATOM 815 C CA . LEU A 1 105 ? 7.456 -2.175 -15.258 1.00 84.19 105 LEU A CA 1
ATOM 816 C C . LEU A 1 105 ? 7.144 -1.4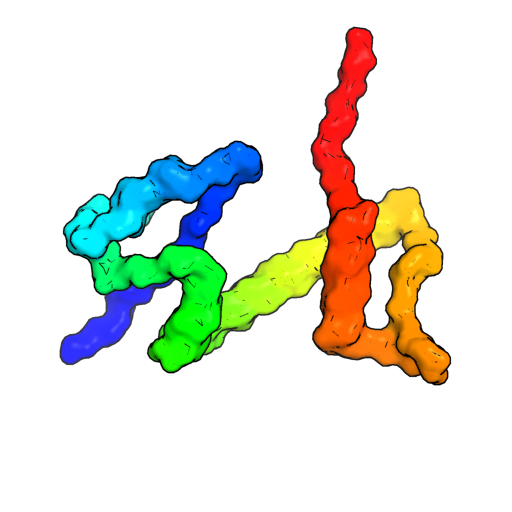12 -13.965 1.00 84.19 105 LEU A C 1
ATOM 818 O O . LEU A 1 105 ? 7.397 -0.210 -13.897 1.00 84.19 105 LEU A O 1
ATOM 822 N N . ASP A 1 106 ? 6.659 -2.103 -12.931 1.00 84.88 106 ASP A N 1
ATOM 823 C CA . ASP A 1 106 ? 6.401 -1.505 -11.616 1.00 84.88 106 ASP A CA 1
ATOM 824 C C . ASP A 1 106 ? 7.672 -0.893 -11.013 1.00 84.88 106 ASP A C 1
ATOM 826 O O . ASP A 1 106 ? 7.648 0.244 -10.543 1.00 84.88 106 ASP A O 1
ATOM 830 N N . ALA A 1 107 ? 8.797 -1.609 -11.082 1.00 83.50 107 ALA A N 1
ATOM 831 C CA . ALA A 1 107 ? 10.083 -1.133 -10.581 1.00 83.50 107 ALA A CA 1
ATOM 832 C C . ALA A 1 107 ? 10.616 0.068 -11.376 1.00 83.50 107 ALA A C 1
ATOM 834 O O . ALA A 1 107 ? 11.239 0.965 -10.803 1.00 83.50 107 ALA A O 1
ATOM 835 N N . GLU A 1 108 ? 10.384 0.105 -12.691 1.00 85.62 108 GLU A N 1
ATOM 836 C CA . GLU A 1 108 ? 10.725 1.259 -13.525 1.00 85.62 108 GLU A CA 1
ATOM 837 C C . GLU A 1 108 ? 9.905 2.490 -13.128 1.00 85.62 108 GLU A C 1
ATOM 839 O O . GLU A 1 108 ? 10.460 3.577 -12.948 1.00 85.62 108 GLU A O 1
ATOM 844 N N . ILE A 1 109 ? 8.595 2.314 -12.933 1.00 83.38 109 ILE A N 1
ATOM 845 C CA . ILE A 1 109 ? 7.699 3.392 -12.508 1.00 83.38 109 ILE A CA 1
ATOM 846 C C . ILE A 1 109 ? 8.087 3.884 -11.111 1.00 83.38 109 ILE A C 1
ATOM 848 O O . ILE A 1 109 ? 8.207 5.090 -10.915 1.00 83.38 109 ILE A O 1
ATOM 852 N N . ASP A 1 110 ? 8.351 2.984 -10.162 1.00 84.19 110 ASP A N 1
ATOM 853 C CA . ASP A 1 110 ? 8.767 3.350 -8.804 1.00 84.19 110 ASP A CA 1
ATOM 854 C C . ASP A 1 110 ? 10.103 4.105 -8.806 1.00 84.19 110 ASP A C 1
ATOM 856 O O . ASP A 1 110 ? 10.250 5.115 -8.113 1.00 84.19 110 ASP A O 1
ATOM 860 N N . ARG A 1 111 ? 11.069 3.675 -9.628 1.00 84.56 111 ARG A N 1
ATOM 861 C CA . ARG A 1 111 ? 12.350 4.377 -9.791 1.00 84.5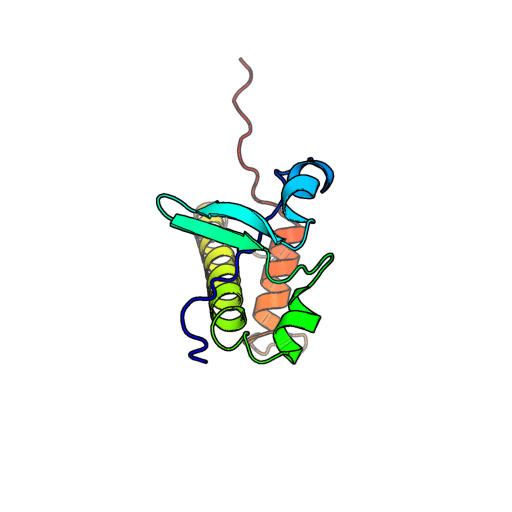6 111 ARG A CA 1
ATOM 862 C C . ARG A 1 111 ? 12.143 5.783 -10.346 1.00 84.56 111 ARG A C 1
ATOM 864 O O . ARG A 1 111 ? 12.735 6.738 -9.844 1.00 84.56 111 ARG A O 1
ATOM 871 N N . ALA A 1 112 ? 11.296 5.924 -11.358 1.00 82.50 112 ALA A N 1
ATOM 872 C CA . ALA A 1 112 ? 10.996 7.219 -11.950 1.00 82.50 112 ALA A CA 1
ATOM 873 C C . ALA A 1 112 ? 10.207 8.122 -10.978 1.00 82.50 112 ALA A C 1
ATOM 875 O O . ALA A 1 112 ? 10.466 9.324 -10.908 1.00 82.50 112 ALA A O 1
ATOM 876 N N . MET A 1 113 ? 9.310 7.557 -10.161 1.00 80.69 113 MET A N 1
ATOM 877 C CA . MET A 1 113 ? 8.631 8.259 -9.064 1.00 80.69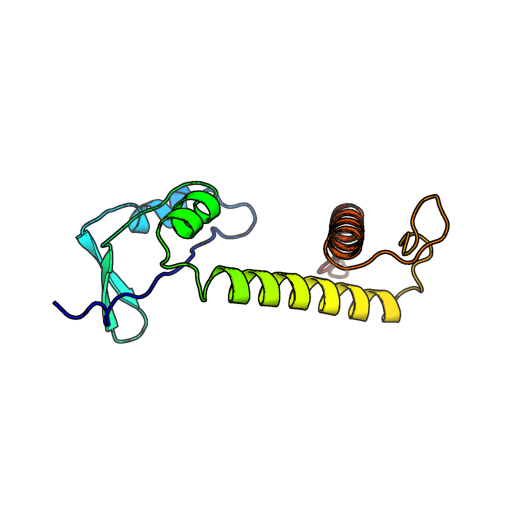 113 MET A CA 1
ATOM 878 C C . MET A 1 113 ? 9.611 8.759 -7.997 1.00 80.69 113 MET A C 1
ATOM 880 O O . MET A 1 113 ? 9.421 9.851 -7.469 1.00 80.69 113 MET A O 1
ATOM 884 N N . GLN A 1 114 ? 10.658 7.989 -7.684 1.00 77.94 114 GLN A N 1
ATOM 885 C CA . GLN A 1 114 ? 11.708 8.395 -6.742 1.00 77.94 114 GLN A CA 1
ATOM 886 C C . GLN A 1 114 ? 12.623 9.482 -7.313 1.00 77.94 114 GLN A C 1
ATOM 888 O O . GLN A 1 114 ? 13.011 10.396 -6.588 1.00 77.94 114 GLN A O 1
ATOM 893 N N . ALA A 1 115 ? 12.966 9.398 -8.600 1.00 77.06 115 ALA A N 1
ATOM 894 C CA . ALA A 1 115 ? 13.765 10.416 -9.278 1.00 77.06 115 ALA A CA 1
ATOM 895 C C . ALA A 1 115 ? 13.007 11.749 -9.414 1.00 77.06 115 ALA A C 1
ATOM 897 O O . ALA A 1 115 ? 13.619 12.817 -9.393 1.00 77.06 115 ALA A O 1
ATOM 898 N N . TYR A 1 116 ? 11.677 11.678 -9.508 1.00 67.88 116 TYR A N 1
ATOM 899 C CA . TYR A 1 116 ? 10.790 12.827 -9.654 1.00 67.88 116 TYR A CA 1
ATOM 900 C C . TYR A 1 116 ? 9.605 12.714 -8.691 1.00 67.88 116 TYR A C 1
ATOM 902 O O . TYR A 1 116 ? 8.485 12.384 -9.119 1.00 67.88 116 TYR A O 1
ATOM 910 N N . PRO A 1 117 ? 9.825 12.995 -7.391 1.00 65.19 117 PRO A N 1
ATOM 911 C CA . PRO A 1 117 ? 8.728 13.099 -6.449 1.00 65.19 117 PRO A CA 1
ATOM 912 C C . PRO A 1 117 ? 7.780 14.179 -6.966 1.00 65.19 117 PRO A C 1
ATOM 914 O O . PRO A 1 117 ? 8.209 15.267 -7.353 1.00 65.19 117 PRO A O 1
ATOM 917 N N . CYS A 1 118 ? 6.492 13.846 -7.043 1.00 53.91 118 CYS A N 1
ATOM 918 C CA . CYS A 1 118 ? 5.443 14.800 -7.373 1.00 53.91 118 CYS A CA 1
ATOM 919 C C . CYS A 1 118 ? 5.656 16.057 -6.521 1.00 53.91 118 CYS A C 1
ATOM 921 O O . CYS A 1 118 ? 5.563 15.998 -5.297 1.00 53.91 118 CYS A O 1
ATOM 923 N N . VAL A 1 119 ? 5.991 17.178 -7.164 1.00 46.38 119 VAL A N 1
ATOM 924 C CA . VAL A 1 119 ? 6.033 18.481 -6.505 1.00 46.38 119 VAL A CA 1
ATOM 925 C C . VAL A 1 119 ? 4.589 18.832 -6.169 1.00 46.38 119 VAL A C 1
ATOM 927 O O . VAL A 1 119 ? 3.869 19.427 -6.965 1.00 46.38 119 VAL A O 1
ATOM 930 N N . THR A 1 120 ? 4.129 18.430 -4.991 1.00 43.81 120 THR A N 1
ATOM 931 C CA . THR A 1 120 ? 2.948 19.034 -4.390 1.00 43.81 120 THR A CA 1
ATOM 932 C C . THR A 1 120 ? 3.358 20.384 -3.809 1.00 43.81 120 THR A C 1
ATOM 934 O O . THR A 1 120 ? 4.102 20.439 -2.837 1.00 43.81 120 THR A O 1
ATOM 937 N N . ALA A 1 121 ? 2.832 21.451 -4.419 1.00 40.72 121 ALA A N 1
ATOM 938 C CA . ALA A 1 121 ? 2.765 22.828 -3.923 1.00 40.72 121 ALA A CA 1
ATOM 939 C C . ALA A 1 121 ? 4.090 23.615 -3.803 1.00 40.72 121 ALA A C 1
ATOM 941 O O . ALA A 1 121 ? 4.655 23.768 -2.724 1.00 40.72 121 ALA A O 1
ATOM 942 N N . GLN A 1 122 ? 4.499 24.276 -4.891 1.00 35.19 122 GLN A N 1
ATOM 943 C CA . GLN A 1 122 ? 5.015 25.641 -4.746 1.00 35.19 122 GLN A CA 1
ATOM 944 C C . GLN A 1 122 ? 3.808 26.580 -4.664 1.00 35.19 122 GLN A C 1
ATOM 946 O O . GLN A 1 122 ? 3.166 26.869 -5.674 1.00 35.19 122 GLN A O 1
ATOM 951 N N . GLU A 1 123 ? 3.470 27.028 -3.454 1.00 41.44 123 GLU A N 1
ATOM 952 C CA . GLU A 1 123 ? 2.630 28.214 -3.293 1.00 41.44 123 GLU A CA 1
ATOM 953 C C . GLU A 1 123 ? 3.365 29.421 -3.909 1.00 41.44 123 GLU A C 1
ATOM 955 O O . GLU A 1 123 ? 4.571 29.581 -3.680 1.00 41.44 123 GLU A O 1
ATOM 960 N N . PRO A 1 124 ? 2.690 30.271 -4.703 1.00 39.53 124 PRO A N 1
ATOM 961 C CA . PRO A 1 124 ? 3.304 31.472 -5.245 1.00 39.53 124 PRO A CA 1
ATOM 962 C C . PRO A 1 124 ? 3.587 32.445 -4.095 1.00 39.53 124 PRO A C 1
ATOM 964 O O . PRO A 1 124 ? 2.672 33.039 -3.525 1.00 39.53 124 PRO A O 1
ATOM 967 N N . GLN A 1 125 ? 4.863 32.603 -3.745 1.00 40.62 125 GLN A N 1
ATOM 968 C CA . GLN A 1 125 ? 5.298 33.676 -2.857 1.00 40.62 125 GLN A CA 1
ATOM 969 C C . GLN A 1 125 ? 5.126 35.006 -3.596 1.00 40.62 125 GLN A C 1
ATOM 971 O O . GLN A 1 125 ? 5.687 35.204 -4.675 1.00 40.62 125 GLN A O 1
ATOM 976 N N . THR A 1 126 ? 4.269 35.856 -3.034 1.00 49.28 126 THR A N 1
ATOM 977 C CA . THR A 1 126 ? 4.010 37.230 -3.487 1.00 49.28 126 THR A CA 1
ATOM 978 C C . THR A 1 126 ? 5.099 38.164 -2.979 1.00 49.28 126 THR A C 1
ATOM 980 O O . THR A 1 126 ? 5.564 37.936 -1.839 1.00 49.28 126 THR A O 1
#

Secondary structure (DSSP, 8-state):
---TT-------PPTT--GGGGGGGG-TT-EEEETTEEEE------SSTHHHHHHTTTTTTHHHHHHHHHHHHHHHHHHHHHHH---S----B-TTSPBP-HHHHHHHHHHHHHHS----------